Protein AF-A0A543JRE0-F1 (afdb_monomer_lite)

Structure (mmCIF, N/CA/C/O backbone):
data_AF-A0A543JRE0-F1
#
_entry.id   AF-A0A543JRE0-F1
#
loop_
_atom_site.group_PDB
_atom_site.id
_atom_site.type_symbol
_atom_site.label_atom_id
_atom_site.label_alt_id
_atom_site.label_comp_id
_atom_site.label_asym_id
_atom_site.label_entity_id
_atom_site.label_seq_id
_atom_site.pdbx_PDB_ins_code
_atom_site.Cartn_x
_atom_site.Cartn_y
_atom_site.Cartn_z
_atom_site.occupancy
_atom_site.B_iso_or_equiv
_atom_site.auth_seq_id
_atom_site.auth_comp_id
_atom_site.auth_asym_id
_atom_site.auth_atom_id
_atom_site.pdbx_PDB_model_num
ATOM 1 N N . MET A 1 1 ? 20.215 -13.858 -23.697 1.00 45.88 1 MET A N 1
ATOM 2 C CA . MET A 1 1 ? 20.045 -12.460 -24.159 1.00 45.88 1 MET A CA 1
ATOM 3 C C . MET A 1 1 ? 21.420 -11.798 -24.210 1.00 45.88 1 MET A C 1
ATOM 5 O O . MET A 1 1 ? 22.081 -11.770 -23.180 1.00 45.88 1 MET A O 1
ATOM 9 N N . SER A 1 2 ? 21.909 -11.353 -25.375 1.00 46.50 2 SER A N 1
ATOM 10 C CA . SER A 1 2 ? 23.221 -10.680 -25.468 1.00 46.50 2 SER A CA 1
ATOM 11 C C . SER A 1 2 ? 23.065 -9.167 -25.279 1.00 46.50 2 SER A C 1
ATOM 13 O O . SER A 1 2 ? 22.032 -8.603 -25.641 1.00 46.50 2 SER A O 1
ATOM 15 N N . LYS A 1 3 ? 24.097 -8.489 -24.754 1.00 47.75 3 LYS A N 1
ATOM 16 C CA . LYS A 1 3 ? 24.117 -7.018 -24.608 1.00 47.75 3 LYS A CA 1
ATOM 17 C C . LYS A 1 3 ? 23.789 -6.283 -25.921 1.00 47.75 3 LYS A C 1
ATOM 19 O O . LYS A 1 3 ? 23.245 -5.188 -25.864 1.00 47.75 3 LYS A O 1
ATOM 24 N N . GLY A 1 4 ? 24.071 -6.885 -27.082 1.00 48.56 4 GLY A N 1
ATOM 25 C CA . GLY A 1 4 ? 23.808 -6.298 -28.401 1.00 48.56 4 GLY A CA 1
ATOM 26 C C . GLY A 1 4 ? 22.325 -6.209 -28.778 1.00 48.56 4 GLY A C 1
ATOM 27 O O . GLY A 1 4 ? 21.928 -5.235 -29.404 1.00 48.56 4 GLY A O 1
ATOM 28 N N . ALA A 1 5 ? 21.483 -7.154 -28.343 1.00 53.22 5 ALA A N 1
ATOM 29 C CA . ALA A 1 5 ? 20.041 -7.106 -28.623 1.00 53.22 5 ALA A CA 1
ATOM 30 C C . ALA A 1 5 ? 19.353 -5.936 -27.893 1.00 53.22 5 ALA A C 1
ATOM 32 O O . ALA A 1 5 ? 18.431 -5.317 -28.412 1.00 53.22 5 ALA A O 1
ATOM 33 N N . LEU A 1 6 ? 19.860 -5.579 -26.711 1.00 53.91 6 LEU A N 1
ATOM 34 C CA . LEU A 1 6 ? 19.334 -4.486 -25.893 1.00 53.91 6 LEU A CA 1
ATOM 35 C C . LEU A 1 6 ? 19.615 -3.103 -26.513 1.00 53.91 6 LEU A C 1
ATOM 37 O O . LEU A 1 6 ? 18.772 -2.217 -26.443 1.00 53.91 6 LEU A O 1
ATOM 41 N N . TYR A 1 7 ? 20.769 -2.933 -27.169 1.00 49.66 7 TYR A N 1
ATOM 42 C CA . TYR A 1 7 ? 21.135 -1.686 -27.856 1.00 49.66 7 TYR A CA 1
ATOM 43 C C . TYR A 1 7 ? 20.378 -1.465 -29.175 1.00 49.66 7 TYR A C 1
ATOM 45 O O . TYR A 1 7 ? 20.247 -0.325 -29.606 1.00 49.66 7 TYR A O 1
ATOM 53 N N . PHE A 1 8 ? 19.858 -2.526 -29.802 1.00 55.16 8 PHE A N 1
ATOM 54 C CA . PHE A 1 8 ? 19.098 -2.417 -31.054 1.00 55.16 8 PHE A CA 1
ATOM 55 C C . PHE A 1 8 ? 17.615 -2.081 -30.847 1.00 55.16 8 PHE A C 1
ATOM 57 O O . PHE A 1 8 ? 17.030 -1.411 -31.693 1.00 55.16 8 PHE A O 1
ATOM 64 N N . HIS A 1 9 ? 17.005 -2.501 -29.734 1.00 58.09 9 HIS A N 1
ATOM 65 C CA . HIS A 1 9 ? 15.594 -2.197 -29.452 1.00 58.09 9 HIS A CA 1
ATOM 66 C C . HIS A 1 9 ? 15.368 -0.812 -28.826 1.00 58.09 9 HIS A C 1
ATOM 68 O O . HIS A 1 9 ? 14.259 -0.290 -28.906 1.00 58.09 9 HIS A O 1
ATOM 74 N N . PHE A 1 10 ? 16.403 -0.192 -28.245 1.00 55.81 10 PHE A N 1
ATOM 75 C CA . PHE A 1 10 ? 16.301 1.109 -27.577 1.00 55.81 10 PHE A CA 1
ATOM 76 C C . PHE A 1 10 ? 17.387 2.073 -28.087 1.00 55.81 10 PHE A C 1
ATOM 78 O O . PHE A 1 10 ? 18.474 2.123 -27.511 1.00 55.81 10 PHE A O 1
ATOM 85 N N . PRO A 1 11 ? 17.112 2.879 -29.128 1.00 52.91 11 PRO A N 1
ATOM 86 C CA . PRO A 1 11 ? 18.075 3.838 -29.686 1.00 52.91 11 PRO A CA 1
ATOM 87 C C . PRO A 1 11 ? 18.535 4.922 -28.686 1.00 52.91 11 PRO A C 1
ATOM 89 O O . PRO A 1 11 ? 19.642 5.437 -28.800 1.00 52.91 11 PRO A O 1
ATOM 92 N N . GLU A 1 12 ? 17.726 5.217 -27.657 1.00 58.47 12 GLU A N 1
ATOM 93 C CA . GLU A 1 12 ? 18.052 6.095 -26.509 1.00 58.47 12 GLU A CA 1
ATOM 94 C C . GLU A 1 12 ? 18.486 5.301 -25.240 1.00 58.47 12 GLU A C 1
ATOM 96 O O . GLU A 1 12 ? 18.665 5.844 -24.142 1.00 58.47 12 GLU A O 1
ATOM 101 N N . GLY A 1 13 ? 18.694 3.988 -25.398 1.00 63.59 13 GLY A N 1
ATOM 102 C CA . GLY A 1 13 ? 19.500 3.079 -24.576 1.00 63.59 13 GLY A CA 1
ATOM 103 C C . GLY A 1 13 ? 18.964 2.696 -23.197 1.00 63.59 13 GLY A C 1
ATOM 104 O O . GLY A 1 13 ? 18.689 1.531 -22.932 1.00 63.59 13 GLY A O 1
ATOM 105 N N . LYS A 1 14 ? 18.892 3.655 -22.271 1.00 69.94 14 LYS A N 1
ATOM 106 C CA . LYS A 1 14 ? 18.650 3.383 -20.837 1.00 69.94 14 LYS A CA 1
ATOM 107 C C . LYS A 1 14 ? 17.439 4.106 -20.276 1.00 69.94 14 LYS A C 1
ATOM 109 O O . LYS A 1 14 ? 16.789 3.583 -19.378 1.00 69.94 14 LYS A O 1
ATOM 114 N N . ARG A 1 15 ? 17.148 5.302 -20.788 1.00 76.12 15 ARG A N 1
ATOM 115 C CA . ARG A 1 15 ? 16.017 6.107 -20.321 1.00 76.12 15 ARG A CA 1
ATOM 116 C C . ARG A 1 15 ? 14.701 5.506 -20.806 1.00 76.12 15 ARG A C 1
ATOM 118 O O . ARG A 1 15 ? 13.873 5.172 -19.981 1.00 76.12 15 ARG A O 1
ATOM 125 N N . THR A 1 16 ? 14.604 5.196 -22.098 1.00 80.19 16 THR A N 1
ATOM 126 C CA . THR A 1 16 ? 13.435 4.527 -22.693 1.00 80.19 16 THR A CA 1
ATOM 127 C C . THR A 1 16 ? 13.124 3.180 -22.046 1.00 80.19 16 THR A C 1
ATOM 129 O O . THR A 1 16 ? 11.962 2.855 -21.834 1.00 80.19 16 THR A O 1
ATOM 132 N N . LEU A 1 17 ? 14.153 2.397 -21.706 1.00 81.69 17 LEU A N 1
ATOM 133 C CA . LEU A 1 17 ? 13.958 1.131 -21.002 1.00 81.69 17 LEU A CA 1
ATOM 134 C C . LEU A 1 17 ? 13.445 1.355 -19.573 1.00 81.69 17 LEU A C 1
ATOM 136 O O . LEU A 1 17 ? 12.539 0.650 -19.147 1.00 81.69 17 LEU A O 1
ATOM 140 N N . ALA A 1 18 ? 14.001 2.327 -18.843 1.00 82.44 18 ALA A N 1
ATOM 141 C CA . ALA A 1 18 ? 13.521 2.671 -17.506 1.00 82.44 18 ALA A CA 1
ATOM 142 C C . ALA A 1 18 ? 12.062 3.151 -17.542 1.00 82.44 18 ALA A C 1
ATOM 144 O O . ALA A 1 18 ? 11.252 2.644 -16.775 1.00 82.44 18 ALA A O 1
ATOM 145 N N . ASP A 1 19 ? 11.718 4.030 -18.485 1.00 85.81 19 ASP A N 1
ATOM 146 C CA . ASP A 1 19 ? 10.358 4.547 -18.661 1.00 85.81 19 ASP A CA 1
ATOM 147 C C . ASP A 1 19 ? 9.369 3.404 -18.979 1.00 85.81 19 ASP A C 1
ATOM 149 O O . ASP A 1 19 ? 8.272 3.345 -18.425 1.00 85.81 19 ASP A O 1
ATOM 153 N N . ALA A 1 20 ? 9.769 2.446 -19.828 1.00 88.19 20 ALA A N 1
ATOM 154 C CA . ALA A 1 20 ? 8.958 1.269 -20.148 1.00 88.19 20 ALA A CA 1
ATOM 155 C C . ALA A 1 20 ? 8.766 0.335 -18.938 1.00 88.19 20 ALA A C 1
ATOM 157 O O . ALA A 1 20 ? 7.663 -0.164 -18.715 1.00 88.19 20 ALA A O 1
ATOM 158 N N . VAL A 1 21 ? 9.818 0.121 -18.138 1.00 89.62 21 VAL A N 1
ATOM 159 C CA . VAL A 1 21 ? 9.748 -0.659 -16.890 1.00 89.62 21 VAL A CA 1
ATOM 160 C C . VAL A 1 21 ? 8.824 0.021 -15.880 1.00 89.62 21 VAL A C 1
ATOM 162 O O . VAL A 1 21 ? 7.986 -0.651 -15.286 1.00 89.62 21 VAL A O 1
ATOM 165 N N . GLU A 1 22 ? 8.932 1.339 -15.700 1.00 89.88 22 GLU A N 1
ATOM 166 C CA . GLU A 1 22 ? 8.061 2.093 -14.793 1.00 89.88 22 GLU A CA 1
ATOM 167 C C . GLU A 1 22 ? 6.595 2.054 -15.238 1.00 89.88 22 GLU A C 1
ATOM 169 O O . GLU A 1 22 ? 5.716 1.875 -14.395 1.00 89.88 22 GLU A O 1
ATOM 174 N N . ALA A 1 23 ? 6.325 2.165 -16.542 1.00 90.56 23 ALA A N 1
ATOM 175 C CA . ALA A 1 23 ? 4.973 2.088 -17.087 1.00 90.56 23 ALA A CA 1
ATOM 176 C C . ALA A 1 23 ? 4.339 0.702 -16.889 1.00 90.56 23 ALA A C 1
ATOM 178 O O . ALA A 1 23 ? 3.195 0.615 -16.442 1.00 90.56 23 ALA A O 1
ATOM 179 N N . LEU A 1 24 ? 5.081 -0.374 -17.173 1.00 92.25 24 LEU A N 1
ATOM 180 C CA . LEU A 1 24 ? 4.592 -1.740 -16.980 1.00 92.25 24 LEU A CA 1
ATOM 181 C C . LEU A 1 24 ? 4.398 -2.053 -15.488 1.00 92.25 24 LEU A C 1
ATOM 183 O O . LEU A 1 24 ? 3.346 -2.546 -15.096 1.00 92.25 24 LEU A O 1
ATOM 187 N N . ALA A 1 25 ? 5.353 -1.674 -14.634 1.00 92.12 25 ALA A N 1
ATOM 188 C CA . ALA A 1 25 ? 5.217 -1.833 -13.187 1.00 92.12 25 ALA A CA 1
ATOM 189 C C . ALA A 1 25 ? 4.019 -1.053 -12.625 1.00 92.12 25 ALA A C 1
ATOM 191 O O . ALA A 1 25 ? 3.319 -1.542 -11.740 1.00 92.12 25 ALA A O 1
ATOM 192 N N . LEU A 1 26 ? 3.769 0.160 -13.126 1.00 93.62 26 LEU A N 1
ATOM 193 C CA . LEU A 1 26 ? 2.603 0.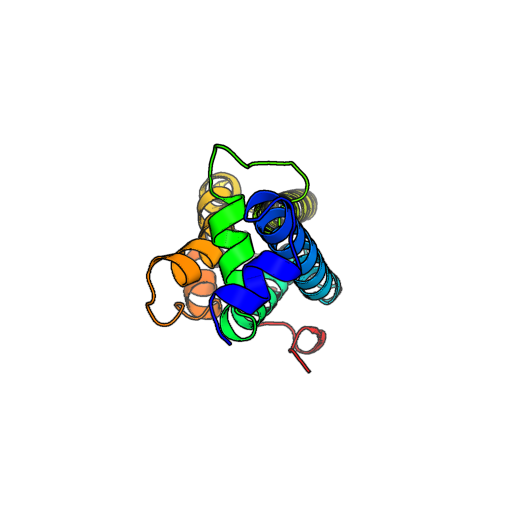949 -12.741 1.00 93.62 26 LEU A CA 1
ATOM 194 C C . LEU A 1 26 ? 1.297 0.237 -13.103 1.00 93.62 26 LEU A C 1
ATOM 196 O O . LEU A 1 26 ? 0.369 0.250 -12.292 1.00 93.62 26 LEU A O 1
ATOM 200 N N . ASP A 1 27 ? 1.199 -0.333 -14.305 1.00 94.19 27 ASP A N 1
ATOM 201 C CA . ASP A 1 27 ? -0.017 -1.022 -14.735 1.00 94.19 27 ASP A CA 1
ATOM 202 C C . ASP A 1 27 ? -0.274 -2.284 -13.910 1.00 94.19 27 ASP A C 1
ATOM 204 O O . ASP A 1 27 ? -1.386 -2.456 -13.408 1.00 94.19 27 ASP A O 1
ATOM 208 N N . GLU A 1 28 ? 0.765 -3.079 -13.647 1.00 92.56 28 GLU A N 1
ATOM 209 C CA . GLU A 1 28 ? 0.680 -4.260 -12.781 1.00 92.56 28 GLU A CA 1
ATOM 210 C C . GLU A 1 28 ? 0.224 -3.900 -11.363 1.00 92.56 28 GLU A C 1
ATOM 212 O O . GLU A 1 28 ? -0.724 -4.486 -10.834 1.00 92.56 28 GLU A O 1
ATOM 217 N N . VAL A 1 29 ? 0.825 -2.869 -10.756 1.00 92.44 29 VAL A N 1
ATOM 218 C CA . VAL A 1 29 ? 0.423 -2.394 -9.423 1.00 92.44 29 VAL A CA 1
ATOM 219 C C . VAL A 1 29 ? -1.017 -1.903 -9.430 1.00 92.44 29 VAL A C 1
ATOM 221 O O . VAL A 1 29 ? -1.798 -2.269 -8.556 1.00 92.44 29 VAL A O 1
ATOM 224 N N . ARG A 1 30 ? -1.418 -1.102 -10.419 1.00 93.56 30 ARG A N 1
ATOM 225 C CA . ARG A 1 30 ? -2.812 -0.654 -10.524 1.00 93.56 30 ARG A CA 1
ATOM 226 C C . ARG A 1 30 ? -3.763 -1.827 -10.739 1.00 93.56 30 ARG A C 1
ATOM 228 O O . ARG A 1 30 ? -4.860 -1.811 -10.192 1.00 93.56 30 ARG A O 1
ATOM 235 N N . GLY A 1 31 ? -3.363 -2.831 -11.513 1.00 92.56 31 GLY A N 1
ATOM 236 C CA . GLY A 1 31 ? -4.103 -4.071 -11.713 1.00 92.56 31 GLY A CA 1
ATOM 237 C C . GLY A 1 31 ? -4.319 -4.814 -10.401 1.00 92.56 31 GLY A C 1
ATOM 238 O O . GLY A 1 31 ? -5.460 -5.129 -10.070 1.00 92.56 31 GLY A O 1
ATOM 239 N N . ALA A 1 32 ? -3.253 -5.018 -9.629 1.00 90.62 32 ALA A N 1
ATOM 240 C CA . ALA A 1 32 ? -3.303 -5.645 -8.314 1.00 90.62 32 ALA A CA 1
ATOM 241 C C . ALA A 1 32 ? -4.209 -4.876 -7.341 1.00 90.62 32 ALA A C 1
ATOM 243 O O . ALA A 1 32 ? -5.099 -5.463 -6.731 1.00 90.62 32 ALA A O 1
ATOM 244 N N . LEU A 1 33 ? -4.053 -3.552 -7.259 1.00 91.62 33 LEU A N 1
ATOM 245 C CA . LEU A 1 33 ? -4.839 -2.708 -6.356 1.00 91.62 33 LEU A CA 1
ATOM 246 C C . LEU A 1 33 ? -6.316 -2.599 -6.763 1.00 91.62 33 LEU A C 1
ATOM 248 O O . LEU A 1 33 ? -7.177 -2.482 -5.902 1.00 91.62 33 LEU A O 1
ATOM 252 N N . ARG A 1 34 ? -6.650 -2.674 -8.058 1.00 89.56 34 ARG A N 1
ATOM 253 C CA . ARG A 1 34 ? -8.055 -2.704 -8.514 1.00 89.56 34 ARG A CA 1
ATOM 254 C C . ARG A 1 34 ? -8.785 -3.987 -8.119 1.00 89.56 34 ARG A C 1
ATOM 256 O O . ARG A 1 34 ? -10.008 -3.966 -8.040 1.00 89.56 34 ARG A O 1
ATOM 263 N N . ARG A 1 35 ? -8.059 -5.089 -7.908 1.00 85.75 35 ARG A N 1
ATOM 264 C CA . ARG A 1 35 ? -8.634 -6.385 -7.515 1.00 85.75 35 ARG A CA 1
ATOM 265 C C . ARG A 1 35 ? -8.918 -6.492 -6.015 1.00 85.75 35 ARG A C 1
ATOM 267 O O . ARG A 1 35 ? -9.517 -7.474 -5.597 1.00 85.75 35 ARG A O 1
ATOM 274 N N . THR A 1 36 ? -8.520 -5.511 -5.202 1.00 86.00 36 THR A N 1
ATOM 275 C CA . THR A 1 36 ? -8.848 -5.520 -3.769 1.00 86.00 36 THR A CA 1
ATOM 276 C C . THR A 1 36 ? -10.361 -5.403 -3.583 1.00 86.00 36 THR A C 1
ATOM 278 O O . THR A 1 36 ? -10.983 -4.546 -4.214 1.00 86.00 36 THR A O 1
ATOM 281 N N . GLY A 1 37 ? -10.944 -6.256 -2.736 1.00 72.50 37 GLY A N 1
ATOM 282 C CA . GLY A 1 37 ? -12.396 -6.388 -2.583 1.00 72.50 37 GLY A CA 1
ATOM 283 C C . GLY A 1 37 ? -13.105 -5.145 -2.025 1.00 72.50 37 GLY A C 1
ATOM 284 O O . GLY A 1 37 ? -12.491 -4.154 -1.638 1.00 72.50 37 GLY A O 1
ATOM 285 N N . ALA A 1 38 ? -14.437 -5.201 -1.934 1.00 71.31 38 ALA A N 1
ATOM 286 C CA . ALA A 1 38 ? -15.285 -4.094 -1.469 1.00 71.31 38 ALA A CA 1
ATOM 287 C C . ALA A 1 38 ? -15.425 -3.997 0.070 1.00 71.31 38 ALA A C 1
ATOM 289 O O . ALA A 1 38 ? -16.403 -3.444 0.570 1.00 71.31 38 ALA A O 1
ATOM 290 N N . GLY A 1 39 ? -14.463 -4.539 0.825 1.00 79.81 39 GLY A N 1
ATOM 291 C CA . GLY A 1 39 ? -14.471 -4.530 2.291 1.00 79.81 39 GLY A CA 1
ATOM 292 C C . GLY A 1 39 ? -14.280 -3.138 2.912 1.00 79.81 39 GLY A C 1
ATOM 293 O O . GLY A 1 39 ? -14.227 -2.118 2.213 1.00 79.81 39 GLY A O 1
ATOM 294 N N . SER A 1 40 ? -14.137 -3.108 4.244 1.00 90.19 40 SER A N 1
ATOM 295 C CA . SER A 1 40 ? -13.786 -1.887 4.988 1.00 90.19 40 SER A CA 1
ATOM 296 C C . SER A 1 40 ? -12.505 -1.260 4.439 1.00 90.19 40 SER A C 1
ATOM 298 O O . SER A 1 40 ? -11.657 -1.952 3.864 1.00 90.19 40 SER A O 1
ATOM 300 N N . ALA A 1 41 ? -12.325 0.049 4.620 1.00 92.88 41 ALA A N 1
ATOM 301 C CA . ALA A 1 41 ? -11.144 0.727 4.096 1.00 92.88 41 ALA A CA 1
ATOM 302 C C . ALA A 1 41 ? -9.823 0.117 4.605 1.00 92.88 41 ALA A C 1
ATOM 304 O O . ALA A 1 41 ? -8.855 0.021 3.848 1.00 92.88 41 ALA A O 1
ATOM 305 N N . VAL A 1 42 ? -9.802 -0.365 5.852 1.00 93.44 42 VAL A N 1
ATOM 306 C CA . VAL A 1 42 ? -8.646 -1.064 6.434 1.00 93.44 42 VAL A CA 1
ATOM 307 C C . VAL A 1 42 ? -8.446 -2.442 5.797 1.00 93.44 42 VAL A C 1
ATOM 309 O O . VAL A 1 42 ? -7.314 -2.794 5.475 1.00 93.44 42 VAL A O 1
ATOM 312 N N . GLN A 1 43 ? -9.517 -3.203 5.548 1.00 93.62 43 GLN A N 1
ATOM 313 C CA . GLN A 1 43 ? -9.398 -4.502 4.880 1.00 93.62 43 GLN A CA 1
ATOM 314 C C . GLN A 1 43 ? -8.906 -4.350 3.434 1.00 93.62 43 GLN A C 1
ATOM 316 O O . GLN A 1 43 ? -8.037 -5.101 3.008 1.00 93.62 43 GLN A O 1
ATOM 321 N N . ARG A 1 44 ? -9.350 -3.315 2.705 1.00 93.50 44 ARG A N 1
ATOM 322 C CA . ARG A 1 44 ? -8.803 -2.996 1.372 1.00 93.50 44 ARG A CA 1
ATOM 323 C C . ARG A 1 44 ? -7.306 -2.711 1.411 1.00 93.50 44 ARG A C 1
ATOM 325 O O . ARG A 1 44 ? -6.576 -3.127 0.515 1.00 93.50 44 ARG A O 1
ATOM 332 N N . LEU A 1 45 ? -6.837 -2.015 2.446 1.00 93.88 45 LEU A N 1
ATOM 333 C CA . LEU A 1 45 ? -5.416 -1.727 2.631 1.00 93.88 45 LEU A CA 1
ATOM 334 C C . LEU A 1 45 ? -4.592 -3.002 2.879 1.00 93.88 45 LEU A C 1
ATOM 336 O O . LEU A 1 45 ? -3.487 -3.143 2.346 1.00 93.88 45 LEU A O 1
ATOM 340 N N . ILE A 1 46 ? -5.146 -3.943 3.646 1.00 93.25 46 ILE A N 1
ATOM 341 C CA . ILE A 1 46 ? -4.559 -5.267 3.879 1.00 93.25 46 ILE A CA 1
ATOM 342 C C . ILE A 1 46 ? -4.520 -6.066 2.581 1.00 93.25 46 ILE A C 1
ATOM 344 O O . ILE A 1 46 ? -3.450 -6.513 2.174 1.00 93.25 46 ILE A O 1
ATOM 348 N N . ASP A 1 47 ? -5.651 -6.181 1.891 1.00 92.88 47 ASP A N 1
ATOM 349 C CA . ASP A 1 47 ? -5.770 -6.908 0.628 1.00 92.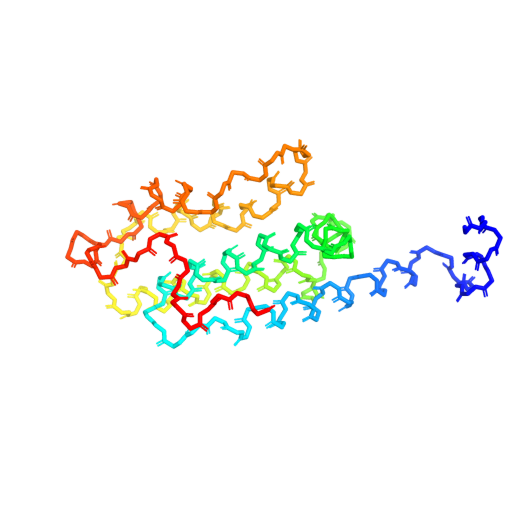88 47 ASP A CA 1
ATOM 350 C C . ASP A 1 47 ? -4.787 -6.357 -0.418 1.00 92.88 47 ASP A C 1
ATOM 352 O O . ASP A 1 47 ? -4.065 -7.116 -1.064 1.00 92.88 47 ASP A O 1
ATOM 356 N N . GLY A 1 48 ? -4.675 -5.028 -0.523 1.00 92.88 48 GLY A N 1
ATOM 357 C CA . GLY A 1 48 ? -3.731 -4.370 -1.427 1.00 92.88 48 GLY A CA 1
ATOM 358 C C . GLY A 1 48 ? -2.271 -4.642 -1.074 1.00 92.88 48 GLY A C 1
ATOM 359 O O . GLY A 1 48 ? -1.446 -4.816 -1.966 1.00 92.88 48 GLY A O 1
ATOM 360 N N . SER A 1 49 ? -1.955 -4.748 0.217 1.00 91.31 49 SER A N 1
ATOM 361 C CA . SER A 1 49 ? -0.613 -5.109 0.685 1.00 91.31 49 SER A CA 1
ATOM 362 C C . SER A 1 49 ? -0.216 -6.527 0.278 1.00 91.31 49 SER A C 1
ATOM 364 O O . SER A 1 49 ? 0.910 -6.749 -0.163 1.00 91.31 49 SER A O 1
ATOM 366 N N . HIS A 1 50 ? -1.140 -7.482 0.418 1.00 90.62 50 HIS A N 1
ATOM 367 C CA . HIS A 1 50 ? -0.934 -8.875 0.012 1.00 90.62 50 HIS A CA 1
ATOM 368 C C . HIS A 1 50 ? -0.815 -9.002 -1.506 1.00 90.62 50 HIS A C 1
ATOM 370 O O . HIS A 1 50 ? 0.127 -9.622 -1.996 1.00 90.62 50 HIS A O 1
ATOM 376 N N . ALA A 1 51 ? -1.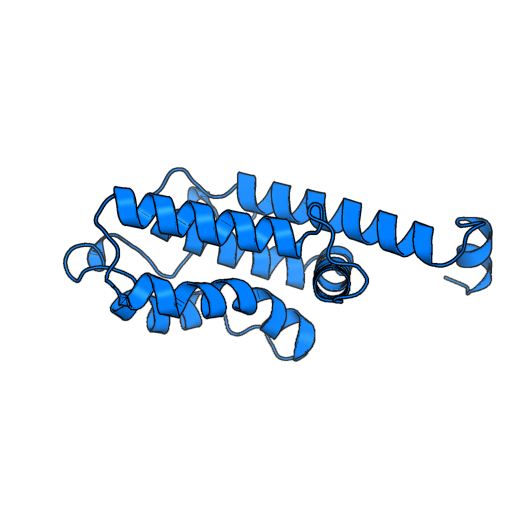704 -8.346 -2.256 1.00 90.50 51 ALA A N 1
ATOM 377 C CA . ALA A 1 51 ? -1.649 -8.326 -3.716 1.00 90.50 51 ALA A CA 1
ATOM 378 C C . ALA A 1 51 ? -0.330 -7.727 -4.232 1.00 90.50 51 ALA A C 1
ATOM 380 O O . ALA A 1 51 ? 0.242 -8.209 -5.209 1.00 90.50 51 ALA A O 1
ATOM 381 N N . LEU A 1 52 ? 0.181 -6.698 -3.553 1.00 89.31 52 LEU A N 1
ATOM 382 C CA . LEU A 1 52 ? 1.442 -6.068 -3.912 1.00 89.31 52 LEU A CA 1
ATOM 383 C C . LEU A 1 52 ? 2.659 -6.933 -3.569 1.00 89.31 52 LEU A C 1
ATOM 385 O O . LEU A 1 52 ? 3.592 -6.995 -4.367 1.00 89.31 52 LEU A O 1
ATOM 389 N N . ALA A 1 53 ? 2.647 -7.617 -2.423 1.00 86.56 53 ALA A N 1
ATOM 390 C CA . ALA A 1 53 ? 3.690 -8.578 -2.071 1.00 86.56 53 ALA A CA 1
ATOM 391 C C . ALA A 1 53 ? 3.778 -9.702 -3.117 1.00 86.56 53 ALA A C 1
ATOM 393 O O . ALA A 1 53 ? 4.860 -9.963 -3.638 1.00 86.56 53 ALA A O 1
ATOM 394 N N . ALA A 1 54 ? 2.633 -10.266 -3.518 1.00 86.50 54 ALA A N 1
ATOM 395 C CA . ALA A 1 54 ? 2.568 -11.273 -4.576 1.00 86.50 54 ALA A CA 1
ATOM 396 C C . ALA A 1 54 ? 3.093 -10.742 -5.924 1.00 86.50 54 ALA A C 1
ATOM 398 O O . ALA A 1 54 ? 3.869 -11.420 -6.594 1.00 86.50 54 ALA A O 1
ATOM 399 N N . ALA A 1 55 ? 2.734 -9.511 -6.307 1.00 87.00 55 ALA A N 1
ATOM 400 C CA . ALA A 1 55 ? 3.224 -8.894 -7.543 1.00 87.00 55 ALA A CA 1
ATOM 401 C C . ALA A 1 55 ? 4.747 -8.661 -7.524 1.00 87.00 55 ALA A C 1
ATOM 403 O O . ALA A 1 55 ? 5.424 -8.881 -8.525 1.00 87.00 55 ALA A O 1
ATOM 404 N N . VAL A 1 56 ? 5.309 -8.243 -6.386 1.00 85.00 56 VAL A N 1
ATOM 405 C CA . VAL A 1 56 ? 6.761 -8.058 -6.215 1.00 85.00 56 VAL A CA 1
ATOM 406 C C . VAL A 1 56 ? 7.518 -9.389 -6.280 1.00 85.00 56 VAL A C 1
ATOM 408 O O . VAL A 1 56 ? 8.632 -9.442 -6.815 1.00 85.00 56 VAL A O 1
ATOM 411 N N . GLU A 1 57 ? 6.945 -10.455 -5.724 1.00 83.25 57 GLU A N 1
ATOM 412 C CA . GLU A 1 57 ? 7.526 -11.799 -5.756 1.00 83.25 57 GLU A CA 1
ATOM 413 C C . GLU A 1 57 ? 7.461 -12.428 -7.151 1.00 83.25 57 GLU A C 1
ATOM 415 O O . GLU A 1 57 ? 8.462 -12.986 -7.600 1.00 83.25 57 GLU A O 1
ATOM 420 N N . GLY A 1 58 ? 6.328 -12.295 -7.846 1.00 82.44 58 GLY A N 1
ATOM 421 C CA . GLY A 1 58 ? 6.097 -12.907 -9.155 1.00 82.44 58 GLY A CA 1
ATOM 422 C C . GLY A 1 58 ? 6.764 -12.184 -10.326 1.00 82.44 58 GLY A C 1
ATOM 423 O O . GLY A 1 58 ? 7.219 -12.839 -11.260 1.00 82.44 58 GLY A O 1
ATOM 424 N N . GLU A 1 59 ? 6.877 -10.851 -10.277 1.00 83.38 59 GLU A N 1
ATOM 425 C CA . GLU A 1 59 ? 7.258 -10.049 -11.444 1.00 83.38 59 GLU A CA 1
ATOM 426 C C . GLU A 1 59 ? 8.508 -9.192 -11.206 1.00 83.38 59 GLU A C 1
ATOM 428 O O . GLU A 1 59 ? 8.509 -8.185 -10.487 1.00 83.38 59 GLU A O 1
ATOM 433 N N . VAL A 1 60 ? 9.599 -9.529 -11.906 1.00 85.19 60 VAL A N 1
ATOM 434 C CA . VAL A 1 60 ? 10.865 -8.771 -11.851 1.00 85.19 60 VAL A CA 1
ATOM 435 C C . VAL A 1 60 ? 10.684 -7.304 -12.258 1.00 85.19 60 VAL A C 1
ATOM 437 O O . VAL A 1 60 ? 11.372 -6.422 -11.739 1.00 85.19 60 VAL A O 1
ATOM 440 N N . VAL A 1 61 ? 9.735 -7.027 -13.157 1.00 88.88 61 VAL A N 1
ATOM 441 C CA . VAL A 1 61 ? 9.416 -5.669 -13.608 1.00 88.88 61 VAL A CA 1
ATOM 442 C C . VAL A 1 61 ? 8.812 -4.841 -12.479 1.00 88.88 61 VAL A C 1
ATOM 444 O O . VAL A 1 61 ? 9.208 -3.690 -12.306 1.00 88.88 61 VAL A O 1
ATOM 447 N N . VAL A 1 62 ? 7.923 -5.419 -11.665 1.00 87.44 62 VAL A N 1
ATOM 448 C CA . VAL A 1 62 ? 7.322 -4.729 -10.513 1.00 87.44 62 VAL A CA 1
ATOM 449 C C . VAL A 1 62 ? 8.410 -4.369 -9.505 1.00 87.44 62 VAL A C 1
ATOM 451 O O . VAL A 1 62 ? 8.509 -3.215 -9.087 1.00 87.44 62 VAL A O 1
ATOM 454 N N . ARG A 1 63 ? 9.303 -5.314 -9.192 1.00 87.62 63 ARG A N 1
ATOM 455 C CA . ARG A 1 63 ? 10.459 -5.075 -8.314 1.00 87.62 63 ARG A CA 1
ATOM 456 C C . ARG A 1 63 ? 11.341 -3.936 -8.827 1.00 87.62 63 ARG A C 1
ATOM 458 O O . ARG A 1 63 ? 11.636 -3.001 -8.083 1.00 87.62 63 ARG A O 1
ATOM 465 N N . ALA A 1 64 ? 11.722 -3.983 -10.103 1.00 87.12 64 ALA A N 1
ATOM 466 C CA . ALA A 1 64 ? 12.525 -2.938 -10.731 1.00 87.12 64 ALA A CA 1
ATOM 467 C C . ALA A 1 64 ? 11.809 -1.576 -10.718 1.00 87.12 64 ALA A C 1
ATOM 469 O O . ALA A 1 64 ? 12.429 -0.565 -10.395 1.00 87.12 64 ALA A O 1
ATOM 470 N N . GLY A 1 65 ? 10.502 -1.548 -10.986 1.00 87.88 65 GLY A N 1
ATOM 471 C CA . GLY A 1 65 ? 9.684 -0.337 -10.940 1.00 87.88 65 GLY A CA 1
ATOM 472 C C . GLY A 1 65 ? 9.597 0.295 -9.548 1.00 87.88 65 GLY A C 1
ATOM 473 O O . GLY A 1 65 ? 9.633 1.520 -9.437 1.00 87.88 65 GLY A O 1
ATOM 474 N N . PHE A 1 66 ? 9.552 -0.500 -8.472 1.00 85.44 66 PHE A N 1
ATOM 475 C CA . PHE A 1 66 ? 9.619 0.022 -7.099 1.00 85.44 66 PHE A CA 1
ATOM 476 C C . PHE A 1 66 ? 10.979 0.638 -6.768 1.00 85.44 66 PHE A C 1
ATOM 478 O O . PHE A 1 66 ? 11.027 1.717 -6.173 1.00 85.44 66 PHE A O 1
ATOM 485 N N . VAL A 1 67 ? 12.078 -0.011 -7.175 1.00 84.50 67 VAL A N 1
ATOM 486 C CA . VAL A 1 67 ? 13.437 0.529 -6.993 1.00 84.50 67 VAL A CA 1
ATOM 487 C C . VAL A 1 67 ? 13.598 1.847 -7.754 1.00 84.50 67 VAL A C 1
ATOM 489 O O . VAL A 1 67 ? 14.057 2.833 -7.176 1.00 84.50 67 VAL A O 1
ATOM 492 N N . LEU A 1 68 ? 13.175 1.888 -9.023 1.00 83.19 68 LEU A N 1
ATOM 493 C CA . LEU A 1 68 ? 13.246 3.084 -9.868 1.00 83.19 68 LEU A CA 1
ATOM 494 C C . LEU A 1 68 ? 12.372 4.222 -9.325 1.00 83.19 68 LEU A C 1
ATOM 496 O O . LEU A 1 68 ? 12.861 5.337 -9.164 1.00 83.19 68 LEU A O 1
ATOM 500 N N . GLY A 1 69 ? 11.129 3.933 -8.933 1.00 81.00 69 GLY A N 1
ATOM 501 C CA . GLY A 1 69 ? 10.203 4.936 -8.398 1.00 81.00 69 GLY A CA 1
ATOM 502 C C . GLY A 1 69 ? 10.621 5.522 -7.042 1.00 81.00 69 GLY A C 1
ATOM 503 O O . GLY A 1 69 ? 10.145 6.590 -6.646 1.00 81.00 69 GLY A O 1
ATOM 504 N N . CYS A 1 70 ? 11.527 4.853 -6.321 1.00 75.94 70 CYS A N 1
ATOM 505 C CA . CYS A 1 70 ? 12.097 5.355 -5.073 1.00 75.94 70 CYS A CA 1
ATOM 506 C C . CYS A 1 70 ? 13.243 6.356 -5.289 1.00 75.94 70 CYS A C 1
ATOM 508 O O . CYS A 1 70 ? 13.467 7.206 -4.409 1.00 75.94 70 CYS A O 1
ATOM 510 N N . ASP A 1 71 ? 13.916 6.299 -6.446 1.00 75.50 71 ASP A N 1
ATOM 511 C CA . ASP A 1 71 ? 14.983 7.219 -6.840 1.00 75.50 71 ASP A CA 1
ATOM 512 C C . ASP A 1 71 ? 14.451 8.656 -6.883 1.00 75.50 71 ASP A C 1
ATOM 514 O O . ASP A 1 71 ? 13.561 9.009 -7.660 1.00 75.50 71 ASP A O 1
ATOM 518 N N . ARG A 1 72 ? 15.016 9.521 -6.032 1.00 64.56 72 ARG A N 1
ATOM 519 C CA . ARG A 1 72 ? 14.631 10.936 -5.943 1.00 64.56 72 ARG A CA 1
ATOM 520 C C . ARG A 1 72 ? 14.790 11.673 -7.274 1.00 64.56 72 ARG A C 1
ATOM 522 O O . ARG A 1 72 ? 14.047 12.623 -7.492 1.00 64.56 72 ARG A O 1
ATOM 529 N N . ALA A 1 73 ? 15.696 11.237 -8.150 1.00 63.56 73 ALA A N 1
ATOM 530 C CA . ALA A 1 73 ? 15.881 11.829 -9.472 1.00 63.56 73 ALA A CA 1
ATOM 531 C C . ALA A 1 73 ? 14.754 11.477 -10.464 1.00 63.56 73 ALA A C 1
ATOM 533 O O . ALA A 1 73 ? 14.620 12.149 -11.484 1.00 63.56 73 ALA A O 1
ATOM 534 N N . ARG A 1 74 ? 13.942 10.448 -10.173 1.00 62.12 74 ARG A N 1
ATOM 535 C CA . ARG A 1 74 ? 12.886 9.924 -11.059 1.00 62.12 74 ARG A CA 1
ATOM 536 C C . ARG A 1 74 ? 11.500 9.865 -10.422 1.00 62.12 74 ARG A C 1
ATOM 538 O O . ARG A 1 74 ? 10.589 9.304 -11.017 1.00 62.12 74 ARG A O 1
ATOM 545 N N . ARG A 1 75 ? 11.296 10.464 -9.241 1.00 62.75 75 ARG A N 1
ATOM 546 C CA . ARG A 1 75 ? 9.977 10.541 -8.582 1.00 62.75 75 ARG A CA 1
ATOM 547 C C . ARG A 1 75 ? 8.983 11.371 -9.401 1.00 62.75 75 ARG A C 1
ATOM 549 O O . ARG A 1 75 ? 8.712 12.527 -9.087 1.00 62.75 75 ARG A O 1
ATOM 556 N N . GLY A 1 76 ? 8.417 10.764 -10.435 1.00 66.19 76 GLY A N 1
ATOM 557 C CA . GLY A 1 76 ? 7.233 11.244 -11.123 1.00 66.19 76 GLY A CA 1
ATOM 558 C C . GLY A 1 76 ? 5.956 10.821 -10.384 1.00 66.19 76 GLY A C 1
ATOM 559 O O . GLY A 1 76 ? 5.961 9.835 -9.639 1.00 66.19 76 GLY A O 1
ATOM 560 N N . PRO A 1 77 ? 4.831 11.525 -10.596 1.00 65.62 77 PRO A N 1
ATOM 561 C CA . PRO A 1 77 ? 3.529 11.147 -10.037 1.00 65.62 77 PRO A CA 1
ATOM 562 C C . PRO A 1 77 ? 2.964 9.843 -10.634 1.00 65.62 77 PRO A C 1
ATOM 564 O O . PRO A 1 77 ? 1.990 9.308 -10.120 1.00 65.62 77 PRO A O 1
ATOM 567 N N . ALA A 1 78 ? 3.567 9.318 -11.703 1.00 81.06 78 ALA A N 1
ATOM 568 C CA . ALA A 1 78 ? 3.109 8.137 -12.431 1.00 81.06 78 ALA A CA 1
ATOM 569 C C . ALA A 1 78 ? 3.994 6.897 -12.191 1.00 81.06 78 ALA A C 1
ATOM 571 O O . ALA A 1 78 ? 4.210 6.116 -13.106 1.00 81.06 78 ALA A O 1
ATOM 572 N N . THR A 1 79 ? 4.538 6.713 -10.985 1.00 89.12 79 THR A N 1
ATOM 573 C CA . THR A 1 79 ? 5.344 5.523 -10.648 1.00 89.12 79 THR A CA 1
ATOM 574 C C . THR A 1 79 ? 4.533 4.497 -9.858 1.00 89.12 79 THR A C 1
ATOM 576 O O . THR A 1 79 ? 3.577 4.848 -9.163 1.00 89.12 79 THR A O 1
ATOM 579 N N . ALA A 1 80 ? 4.942 3.227 -9.914 1.00 89.94 80 ALA A N 1
ATOM 580 C CA . ALA A 1 80 ? 4.384 2.144 -9.097 1.00 89.94 80 ALA A CA 1
ATOM 581 C C . ALA A 1 80 ? 4.369 2.491 -7.593 1.00 89.94 80 ALA A C 1
ATOM 583 O O . ALA A 1 80 ? 3.355 2.324 -6.915 1.00 89.94 80 ALA A O 1
ATOM 584 N N . TYR A 1 81 ? 5.467 3.067 -7.090 1.00 88.88 81 TYR A N 1
ATOM 585 C CA . TYR A 1 81 ? 5.569 3.516 -5.701 1.00 88.88 81 TYR A CA 1
ATOM 586 C C . TYR A 1 81 ? 4.606 4.670 -5.379 1.00 88.88 81 TYR A C 1
ATOM 588 O O . TYR A 1 81 ? 3.978 4.669 -4.321 1.00 88.88 81 TYR A O 1
ATOM 596 N N . ALA A 1 82 ? 4.452 5.644 -6.285 1.00 89.69 82 ALA A N 1
ATOM 597 C CA . ALA A 1 82 ? 3.485 6.726 -6.103 1.00 89.69 82 ALA A CA 1
ATOM 598 C C . ALA A 1 82 ? 2.044 6.194 -6.070 1.00 89.69 82 ALA A C 1
ATOM 600 O O . ALA A 1 82 ? 1.288 6.582 -5.184 1.00 89.69 82 ALA A O 1
ATOM 601 N N . ALA A 1 83 ? 1.693 5.262 -6.962 1.00 92.62 83 ALA A N 1
ATOM 602 C CA . ALA A 1 83 ? 0.376 4.629 -6.979 1.00 92.62 83 ALA A CA 1
ATOM 603 C C . ALA A 1 83 ? 0.079 3.865 -5.679 1.00 92.62 83 ALA A C 1
ATOM 605 O O . ALA A 1 83 ? -1.014 3.999 -5.132 1.00 92.62 83 ALA A O 1
ATOM 606 N N . TRP A 1 84 ? 1.058 3.121 -5.152 1.00 93.50 84 TRP A N 1
ATOM 607 C CA . TRP A 1 84 ? 0.939 2.461 -3.851 1.00 93.50 84 TRP A CA 1
ATOM 608 C C . TRP A 1 84 ? 0.741 3.463 -2.711 1.00 93.50 84 TRP A C 1
ATOM 610 O O . TRP A 1 84 ? -0.224 3.358 -1.961 1.00 93.50 84 TRP A O 1
ATOM 620 N N . ARG A 1 85 ? 1.607 4.476 -2.603 1.00 92.38 85 ARG A N 1
ATOM 621 C CA . ARG A 1 85 ? 1.490 5.517 -1.571 1.00 92.38 85 ARG A CA 1
ATOM 622 C C . ARG A 1 85 ? 0.129 6.207 -1.622 1.00 92.38 85 ARG A C 1
ATOM 624 O O . ARG A 1 85 ? -0.484 6.449 -0.587 1.00 92.38 85 ARG A O 1
ATOM 631 N N . ASP A 1 86 ? -0.340 6.544 -2.817 1.00 93.44 86 ASP A N 1
ATOM 632 C CA . ASP A 1 86 ? -1.625 7.209 -2.973 1.00 93.44 86 ASP A CA 1
ATOM 633 C C . ASP A 1 86 ? -2.761 6.266 -2.556 1.00 93.44 86 ASP A C 1
ATOM 635 O O . ASP A 1 86 ? -3.650 6.695 -1.828 1.00 93.44 86 ASP A O 1
ATOM 639 N N . PHE A 1 87 ? -2.706 4.977 -2.900 1.00 94.62 87 PHE A N 1
ATOM 640 C CA . PHE A 1 87 ? -3.660 3.979 -2.408 1.00 94.62 87 PHE A CA 1
ATOM 641 C C . PHE A 1 87 ? -3.684 3.886 -0.873 1.00 94.62 87 PHE A C 1
ATOM 643 O O . PHE A 1 87 ? -4.765 3.945 -0.286 1.00 94.62 87 PHE A O 1
ATOM 650 N N . VAL A 1 88 ? -2.516 3.827 -0.219 1.00 94.75 88 VAL A N 1
ATOM 651 C CA . VAL A 1 88 ? -2.403 3.826 1.252 1.00 94.75 88 VAL A CA 1
ATOM 652 C C . VAL A 1 88 ? -3.091 5.052 1.846 1.00 94.75 88 VAL A C 1
ATOM 654 O O . VAL A 1 88 ? -3.930 4.921 2.735 1.00 94.75 88 VAL A O 1
ATOM 657 N N . ARG A 1 89 ? -2.791 6.245 1.321 1.00 94.56 89 ARG A N 1
ATOM 658 C CA . ARG A 1 89 ? -3.382 7.500 1.802 1.00 94.56 89 ARG A CA 1
ATOM 659 C C . ARG A 1 89 ? -4.900 7.515 1.656 1.00 94.56 89 ARG A C 1
ATOM 661 O O . ARG A 1 89 ? -5.589 7.812 2.626 1.00 94.56 89 ARG A O 1
ATOM 668 N N . HIS A 1 90 ? -5.424 7.141 0.488 1.00 94.50 90 HIS A N 1
ATOM 669 C CA . HIS A 1 90 ? -6.871 7.094 0.261 1.00 94.50 90 HIS A CA 1
ATOM 670 C C . HIS A 1 90 ? -7.563 6.074 1.176 1.00 94.50 90 HIS A C 1
ATOM 672 O O . HIS A 1 90 ? -8.640 6.358 1.697 1.00 94.50 90 HIS A O 1
ATOM 678 N N . ALA A 1 91 ? -6.954 4.907 1.406 1.00 94.25 91 ALA A N 1
ATOM 679 C CA . ALA A 1 91 ? -7.503 3.903 2.310 1.00 94.25 91 ALA A CA 1
ATOM 680 C C . ALA A 1 91 ? -7.508 4.386 3.770 1.00 94.25 91 ALA A C 1
ATOM 682 O O . ALA A 1 91 ? -8.512 4.235 4.462 1.00 94.25 91 ALA A O 1
ATOM 683 N N . LEU A 1 92 ? -6.432 5.026 4.235 1.00 94.38 92 LEU A N 1
ATOM 684 C CA . LEU A 1 92 ? -6.365 5.583 5.589 1.00 94.38 92 LEU A CA 1
ATOM 685 C C . LEU A 1 92 ? -7.333 6.755 5.789 1.00 94.38 92 LEU A C 1
ATOM 687 O O . LEU A 1 92 ? -7.974 6.845 6.836 1.00 94.38 92 LEU A O 1
ATOM 691 N N . ASP A 1 93 ? -7.493 7.621 4.788 1.00 94.56 93 ASP A N 1
ATOM 692 C CA . ASP A 1 93 ? -8.482 8.697 4.831 1.00 94.56 93 ASP A CA 1
ATOM 693 C C . ASP A 1 93 ? -9.913 8.151 4.868 1.00 94.56 93 ASP A C 1
ATOM 695 O O . ASP A 1 93 ? -10.725 8.623 5.666 1.00 94.56 93 ASP A O 1
ATOM 699 N N . ALA A 1 94 ? -10.219 7.121 4.076 1.00 94.06 94 ALA A N 1
ATOM 700 C CA . ALA A 1 94 ? -11.516 6.454 4.124 1.00 94.06 94 ALA A CA 1
ATOM 701 C C . ALA A 1 94 ? -11.763 5.789 5.489 1.00 94.06 94 ALA A C 1
ATOM 703 O O . ALA A 1 94 ? -12.826 5.980 6.071 1.00 94.06 94 ALA A O 1
ATOM 704 N N . ALA A 1 95 ? -10.768 5.104 6.056 1.00 93.56 95 ALA A N 1
ATOM 705 C CA . ALA A 1 95 ? -10.867 4.487 7.380 1.00 93.56 95 ALA A CA 1
ATOM 706 C C . ALA A 1 95 ? -11.073 5.531 8.498 1.00 93.56 95 ALA A C 1
ATOM 708 O O . ALA A 1 95 ? -11.790 5.295 9.473 1.00 93.56 95 ALA A O 1
ATOM 709 N N . ARG A 1 96 ? -10.485 6.722 8.342 1.00 93.88 96 ARG A N 1
ATOM 710 C CA . ARG A 1 96 ? -10.717 7.857 9.240 1.00 93.88 96 ARG A CA 1
ATOM 711 C C . ARG A 1 96 ? -12.140 8.395 9.130 1.00 93.88 96 ARG A C 1
ATOM 713 O O . ARG A 1 96 ? -12.741 8.702 10.156 1.00 93.88 96 ARG A O 1
ATOM 720 N N . VAL A 1 97 ? -12.686 8.488 7.917 1.00 94.12 97 VAL A N 1
ATOM 721 C CA . VAL A 1 97 ? -14.091 8.874 7.683 1.00 94.12 97 VAL A CA 1
ATOM 722 C C . VAL A 1 97 ? -15.061 7.821 8.229 1.00 94.12 97 VAL A C 1
ATOM 724 O O . VAL A 1 97 ? -16.077 8.184 8.813 1.00 94.12 97 VAL A O 1
ATOM 727 N N . GLU A 1 98 ? -14.724 6.533 8.121 1.00 93.25 98 GLU A N 1
ATOM 728 C CA . GLU A 1 98 ? -15.465 5.414 8.728 1.00 93.25 98 GLU A CA 1
ATOM 729 C C . GLU A 1 98 ? -15.413 5.429 10.272 1.00 93.25 98 GLU A C 1
ATOM 731 O O . GLU A 1 98 ? -16.160 4.701 10.921 1.00 93.25 98 GLU A O 1
ATOM 736 N N . GLY A 1 99 ? -14.544 6.246 10.882 1.00 93.31 99 GLY A N 1
ATOM 737 C CA . GLY A 1 99 ? -14.394 6.335 12.337 1.00 93.31 99 GLY A CA 1
ATOM 738 C C . GLY A 1 99 ? -13.710 5.117 12.966 1.00 93.31 99 GLY A C 1
ATOM 739 O O . GLY A 1 99 ? -13.804 4.913 14.176 1.00 93.31 99 GLY A O 1
ATOM 740 N N . VAL A 1 100 ? -13.020 4.301 12.162 1.00 94.19 100 VAL A N 1
ATOM 741 C CA . VAL A 1 100 ? -12.404 3.043 12.617 1.00 94.19 100 VAL A CA 1
ATOM 742 C C . VAL A 1 100 ? -10.926 3.181 12.972 1.00 94.19 100 VAL A C 1
ATOM 744 O O . VAL A 1 100 ? -10.357 2.249 13.530 1.00 94.19 100 VAL A O 1
ATOM 747 N N . THR A 1 101 ? -10.294 4.324 12.696 1.00 94.19 101 THR A N 1
ATOM 748 C CA . THR A 1 101 ? -8.868 4.567 12.980 1.00 94.19 101 THR A CA 1
ATOM 749 C C . THR A 1 101 ? -8.624 5.265 14.314 1.00 94.19 101 THR A C 1
ATOM 751 O O . THR A 1 101 ? -9.395 6.135 14.717 1.00 94.19 101 THR A O 1
ATOM 754 N N . THR A 1 102 ? -7.492 4.971 14.953 1.00 93.00 102 THR A N 1
ATOM 755 C CA . THR A 1 102 ? -6.984 5.747 16.098 1.00 93.00 102 THR A CA 1
ATOM 756 C C . THR A 1 102 ? -6.109 6.925 15.636 1.00 93.00 102 THR A C 1
ATOM 758 O O . THR A 1 102 ? -5.763 7.043 14.459 1.00 93.00 102 THR A O 1
ATOM 761 N N . ALA A 1 103 ? -5.662 7.771 16.573 1.00 87.69 103 ALA A N 1
ATOM 762 C CA . ALA A 1 103 ? -4.635 8.784 16.302 1.00 87.69 103 ALA A CA 1
ATOM 763 C C . ALA A 1 103 ? -3.284 8.183 15.845 1.00 87.69 103 ALA A C 1
ATOM 765 O O . ALA A 1 103 ? -2.504 8.860 15.176 1.00 87.69 103 ALA A O 1
ATOM 766 N N . GLY A 1 104 ? -3.020 6.907 16.155 1.00 85.75 104 GLY A N 1
ATOM 767 C CA . GLY A 1 104 ? -1.831 6.169 15.721 1.00 85.75 104 GLY A CA 1
ATOM 768 C C . GLY A 1 104 ? -1.765 5.924 14.210 1.00 85.75 104 GLY A C 1
ATOM 769 O O . GLY A 1 104 ? -0.682 5.669 13.684 1.00 85.75 104 GLY A O 1
ATOM 770 N N . ALA A 1 105 ? -2.878 6.084 13.484 1.00 87.88 105 ALA A N 1
ATOM 771 C CA . ALA A 1 105 ? -2.927 5.914 12.032 1.00 87.88 105 ALA A CA 1
ATOM 772 C C . ALA A 1 105 ? -1.962 6.841 11.274 1.00 87.88 105 ALA A C 1
ATOM 774 O O . ALA A 1 105 ? -1.346 6.420 10.296 1.00 87.88 105 ALA A O 1
ATOM 775 N N . ALA A 1 106 ? -1.766 8.072 11.758 1.00 86.62 106 ALA A N 1
ATOM 776 C CA . ALA A 1 106 ? -0.832 9.018 11.148 1.00 86.62 106 ALA A CA 1
ATOM 777 C C . ALA A 1 106 ? 0.632 8.548 11.245 1.00 86.62 106 ALA A C 1
ATOM 779 O O . ALA A 1 106 ? 1.417 8.785 10.333 1.00 86.62 106 ALA A O 1
ATOM 780 N N . ALA A 1 107 ? 0.998 7.855 12.328 1.00 87.62 107 ALA A N 1
ATOM 781 C CA . ALA A 1 107 ? 2.337 7.293 12.502 1.00 87.62 107 ALA A CA 1
ATOM 782 C C . ALA A 1 107 ? 2.531 5.977 11.726 1.00 87.62 107 ALA A C 1
ATOM 784 O O . ALA A 1 107 ? 3.657 5.638 11.363 1.00 87.62 107 ALA A O 1
ATOM 785 N N . ALA A 1 108 ? 1.447 5.243 11.457 1.00 88.44 108 ALA A N 1
ATOM 786 C CA . ALA A 1 108 ? 1.479 3.988 10.709 1.00 88.44 108 ALA A CA 1
ATOM 787 C C . ALA A 1 108 ? 1.599 4.190 9.187 1.00 88.44 108 ALA A C 1
ATOM 789 O O . ALA A 1 108 ? 2.196 3.351 8.517 1.00 88.44 108 ALA A O 1
ATOM 790 N N . GLU A 1 109 ? 1.081 5.296 8.640 1.00 90.69 109 GLU A N 1
ATOM 791 C CA . GLU A 1 109 ? 1.128 5.615 7.201 1.00 90.69 109 GLU A CA 1
ATOM 792 C C . GLU A 1 109 ? 2.516 5.432 6.559 1.00 90.69 109 GLU A C 1
ATOM 794 O O . GLU A 1 109 ? 2.616 4.647 5.612 1.00 90.69 109 GLU A O 1
ATOM 799 N N . PRO A 1 110 ? 3.607 6.043 7.064 1.00 89.88 110 PRO A N 1
ATOM 800 C CA . PRO A 1 110 ? 4.921 5.883 6.446 1.00 89.88 110 PRO A CA 1
ATOM 801 C C . PRO A 1 110 ? 5.449 4.444 6.530 1.00 89.88 110 PRO A C 1
ATOM 803 O O . PRO A 1 110 ? 6.167 4.006 5.631 1.00 89.88 110 PRO A O 1
ATOM 806 N N . VAL A 1 111 ? 5.083 3.694 7.576 1.00 88.75 111 VAL A N 1
ATOM 807 C CA . VAL A 1 111 ? 5.479 2.287 7.749 1.00 88.75 111 VAL A CA 1
ATOM 808 C C . VAL A 1 111 ? 4.785 1.408 6.710 1.00 88.75 111 VAL A C 1
ATOM 810 O O . VAL A 1 111 ? 5.442 0.626 6.026 1.00 88.75 111 VAL A O 1
ATOM 813 N N . ILE A 1 112 ? 3.471 1.580 6.541 1.00 90.19 112 ILE A N 1
ATOM 814 C CA . ILE A 1 112 ? 2.664 0.831 5.568 1.00 90.19 112 ILE A CA 1
ATOM 815 C C . ILE A 1 112 ? 3.124 1.160 4.142 1.00 90.19 112 ILE A C 1
ATOM 817 O O . ILE A 1 112 ? 3.340 0.260 3.330 1.00 90.19 112 ILE A O 1
ATOM 821 N N . THR A 1 113 ? 3.364 2.441 3.848 1.00 90.62 113 THR A N 1
ATOM 822 C CA . THR A 1 113 ? 3.886 2.885 2.550 1.00 90.62 113 THR A CA 1
ATOM 823 C C . THR A 1 113 ? 5.252 2.254 2.235 1.00 90.62 113 THR A C 1
ATOM 825 O O . THR A 1 113 ? 5.497 1.866 1.092 1.00 90.62 113 THR A O 1
ATOM 828 N N . ALA A 1 114 ? 6.134 2.097 3.228 1.00 86.56 114 ALA A N 1
ATOM 829 C CA . ALA A 1 114 ? 7.471 1.531 3.041 1.00 86.56 114 ALA A CA 1
ATOM 830 C C . ALA A 1 114 ? 7.514 -0.008 2.975 1.00 86.56 114 ALA A C 1
ATOM 832 O O . ALA A 1 114 ? 8.500 -0.566 2.497 1.00 86.56 114 ALA A O 1
ATOM 833 N N . MET A 1 115 ? 6.475 -0.708 3.431 1.00 83.81 115 MET A N 1
ATOM 834 C CA . MET A 1 115 ? 6.489 -2.167 3.584 1.00 83.81 115 MET A CA 1
ATOM 835 C C . MET A 1 115 ? 6.845 -2.948 2.297 1.00 83.81 115 MET A C 1
ATOM 837 O O . MET A 1 115 ? 7.725 -3.808 2.373 1.00 83.81 115 MET A O 1
ATOM 841 N N . PRO A 1 116 ? 6.291 -2.644 1.103 1.00 78.69 116 PRO A N 1
ATOM 842 C CA . PRO A 1 116 ? 6.675 -3.344 -0.129 1.00 78.69 116 PRO A CA 1
ATOM 843 C C . PRO A 1 116 ? 8.138 -3.098 -0.515 1.00 78.69 116 PRO A C 1
ATOM 845 O O . PRO A 1 116 ? 8.811 -3.981 -1.041 1.00 78.69 116 PRO A O 1
ATOM 848 N N . LEU A 1 117 ? 8.658 -1.903 -0.211 1.00 77.62 117 LEU A N 1
ATOM 849 C CA . LEU A 1 117 ? 10.038 -1.529 -0.506 1.00 77.62 117 LEU A CA 1
ATOM 850 C C . LEU A 1 117 ? 11.037 -2.319 0.346 1.00 77.62 117 LEU A C 1
ATOM 852 O O . LEU A 1 117 ? 12.120 -2.639 -0.137 1.00 77.62 117 LEU A O 1
ATOM 856 N N . LEU A 1 118 ? 10.682 -2.660 1.588 1.00 72.69 118 LEU A N 1
ATOM 857 C CA . LEU A 1 118 ? 11.540 -3.471 2.454 1.00 72.69 118 LEU A CA 1
ATOM 858 C C . LEU A 1 118 ? 11.795 -4.853 1.844 1.00 72.69 118 LEU A C 1
ATOM 860 O O . LEU A 1 118 ? 12.947 -5.274 1.785 1.00 72.69 118 LEU A O 1
ATOM 864 N N . GLY A 1 119 ? 10.756 -5.515 1.325 1.00 70.06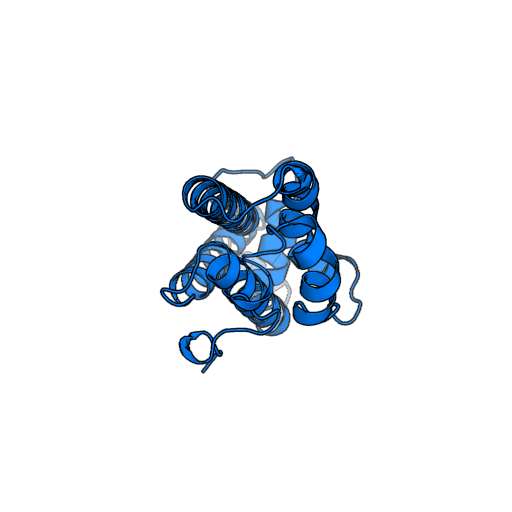 119 GLY A N 1
ATOM 865 C CA . GLY A 1 119 ? 10.907 -6.799 0.630 1.00 70.06 119 GLY A CA 1
ATOM 866 C C . GLY A 1 119 ? 11.730 -6.684 -0.657 1.00 70.06 119 GLY A C 1
ATOM 867 O O . GLY A 1 119 ? 12.557 -7.540 -0.949 1.00 70.06 119 GLY A O 1
ATOM 868 N N . VAL A 1 120 ? 11.560 -5.586 -1.399 1.00 74.62 120 VAL A N 1
ATOM 869 C CA . VAL A 1 120 ? 12.321 -5.315 -2.629 1.00 74.62 120 VAL A CA 1
ATOM 870 C C . VAL A 1 120 ? 13.810 -5.062 -2.357 1.00 74.62 120 VAL A C 1
ATOM 872 O O . VAL A 1 120 ? 14.649 -5.562 -3.103 1.00 74.62 120 VAL A O 1
ATOM 875 N N . LEU A 1 121 ? 14.148 -4.265 -1.337 1.00 70.19 121 LEU A N 1
ATOM 876 C CA . LEU A 1 121 ? 15.520 -3.800 -1.089 1.00 70.19 121 LEU A CA 1
ATOM 877 C C . LEU A 1 121 ? 16.367 -4.761 -0.261 1.00 70.19 121 LEU A C 1
ATOM 879 O O . LEU A 1 121 ? 17.584 -4.780 -0.428 1.00 70.19 121 LEU A O 1
ATOM 883 N N . ALA A 1 122 ? 15.759 -5.491 0.671 1.00 65.62 122 ALA A N 1
ATOM 884 C CA . ALA A 1 122 ? 16.524 -6.291 1.618 1.00 65.62 122 ALA A CA 1
ATOM 885 C C . ALA A 1 122 ? 16.927 -7.668 1.065 1.00 65.62 122 ALA A C 1
ATOM 887 O O . ALA A 1 122 ? 17.730 -8.332 1.709 1.00 65.62 122 ALA A O 1
ATOM 888 N N . ASP A 1 123 ? 16.385 -8.097 -0.086 1.00 63.94 123 ASP A N 1
ATOM 889 C CA . ASP A 1 123 ? 16.563 -9.450 -0.663 1.00 63.94 123 ASP A CA 1
ATOM 890 C C . ASP A 1 123 ? 16.360 -10.588 0.363 1.00 63.94 123 ASP A C 1
ATOM 892 O O . ASP A 1 123 ? 16.816 -11.719 0.211 1.00 63.94 123 ASP A O 1
ATOM 896 N N . VAL A 1 124 ? 15.667 -10.268 1.455 1.00 58.94 124 VAL A N 1
ATOM 897 C CA . VAL A 1 124 ? 15.195 -11.207 2.462 1.00 58.94 124 VAL A CA 1
ATOM 898 C C . VAL A 1 124 ? 13.854 -11.751 1.988 1.00 58.94 124 VAL A C 1
ATOM 900 O O . VAL A 1 124 ? 13.145 -11.048 1.258 1.00 58.94 124 VAL A O 1
ATOM 903 N N . PRO A 1 125 ? 13.454 -12.960 2.426 1.00 57.94 125 PRO A N 1
ATOM 904 C CA . PRO A 1 125 ? 12.070 -13.385 2.284 1.00 57.94 125 PRO A CA 1
ATOM 905 C C . PRO A 1 125 ? 11.195 -12.251 2.810 1.00 57.94 125 PRO A C 1
ATOM 907 O O . PRO A 1 125 ? 11.389 -11.814 3.951 1.00 57.94 125 PRO A O 1
ATOM 910 N N . ALA A 1 126 ? 10.316 -11.710 1.964 1.00 60.06 126 ALA A N 1
ATOM 911 C CA . ALA A 1 126 ? 9.436 -10.638 2.387 1.00 60.06 126 ALA A CA 1
ATOM 912 C C . ALA A 1 126 ? 8.709 -11.138 3.638 1.00 60.06 126 ALA A C 1
ATOM 914 O O . ALA A 1 126 ? 8.100 -12.207 3.625 1.00 60.06 126 ALA A O 1
ATOM 915 N N . VAL A 1 127 ? 8.845 -10.422 4.757 1.00 64.00 127 VAL A N 1
ATOM 916 C CA . VAL A 1 127 ? 8.065 -10.752 5.949 1.00 64.00 127 VAL A CA 1
ATOM 917 C C . VAL A 1 127 ? 6.607 -10.738 5.513 1.00 64.00 127 VAL A C 1
ATOM 919 O O . VAL A 1 127 ? 6.131 -9.718 5.011 1.00 64.00 127 VAL A O 1
ATOM 922 N N . GLU A 1 128 ? 5.938 -11.881 5.674 1.00 79.75 128 GLU A N 1
ATOM 923 C CA . GLU A 1 128 ? 4.577 -12.093 5.196 1.00 79.75 128 GLU A CA 1
ATOM 924 C C . GLU A 1 128 ? 3.693 -10.917 5.644 1.00 79.75 128 GLU A C 1
ATOM 926 O O . GLU A 1 128 ? 3.692 -10.600 6.844 1.00 79.75 128 GLU A O 1
ATOM 931 N N . PRO A 1 129 ? 2.945 -10.252 4.742 1.00 84.94 129 PRO A N 1
ATOM 932 C CA . PRO A 1 129 ? 2.187 -9.052 5.096 1.00 84.94 129 PRO A CA 1
ATOM 933 C C . PRO A 1 129 ? 1.252 -9.264 6.293 1.00 84.94 129 PRO A C 1
ATOM 935 O O . PRO A 1 129 ? 1.071 -8.359 7.105 1.00 84.94 129 PRO A O 1
ATOM 938 N N . ALA A 1 130 ? 0.736 -10.483 6.485 1.00 89.00 130 ALA A N 1
ATOM 939 C CA . ALA A 1 130 ? -0.064 -10.840 7.656 1.00 89.00 130 ALA A CA 1
ATOM 940 C C . ALA A 1 130 ? 0.673 -10.614 8.989 1.00 89.00 130 ALA A C 1
ATOM 942 O O . ALA A 1 130 ? 0.065 -10.187 9.971 1.00 89.00 130 ALA A O 1
ATOM 943 N N . THR A 1 131 ? 1.981 -10.869 9.041 1.00 88.94 131 THR A N 1
ATOM 944 C CA . THR A 1 131 ? 2.799 -10.662 10.243 1.00 88.94 131 THR A CA 1
ATOM 945 C C . THR A 1 131 ? 2.938 -9.176 10.567 1.00 88.94 131 THR A C 1
ATOM 947 O O . THR A 1 131 ? 2.749 -8.789 11.720 1.00 88.94 131 THR A O 1
ATOM 950 N N . TRP A 1 132 ? 3.176 -8.330 9.561 1.00 88.38 132 TRP A N 1
ATOM 951 C CA . TRP A 1 132 ? 3.176 -6.873 9.736 1.00 88.38 132 TRP A CA 1
ATOM 952 C C . TRP A 1 132 ? 1.821 -6.362 10.214 1.00 88.38 132 TRP A C 1
ATOM 954 O O . TRP A 1 132 ? 1.746 -5.599 11.179 1.00 88.38 132 TRP A O 1
ATOM 964 N N . TRP A 1 133 ? 0.738 -6.828 9.594 1.00 92.44 133 TRP A N 1
ATOM 965 C CA . TRP A 1 133 ? -0.609 -6.392 9.942 1.00 92.44 133 TRP A CA 1
ATOM 966 C C . TRP A 1 133 ? -1.007 -6.755 11.371 1.00 92.44 133 TRP A C 1
ATOM 968 O O . TRP A 1 133 ? -1.630 -5.936 12.040 1.00 92.44 133 TRP A O 1
ATOM 978 N N . ARG A 1 134 ? -0.575 -7.906 11.900 1.00 92.94 134 ARG A N 1
ATOM 979 C CA . ARG A 1 134 ? -0.785 -8.250 13.321 1.00 92.94 134 ARG A CA 1
ATOM 980 C C . ARG A 1 134 ? -0.136 -7.249 14.285 1.00 92.94 134 ARG A C 1
ATOM 982 O O . ARG A 1 134 ? -0.670 -7.037 15.369 1.00 92.94 134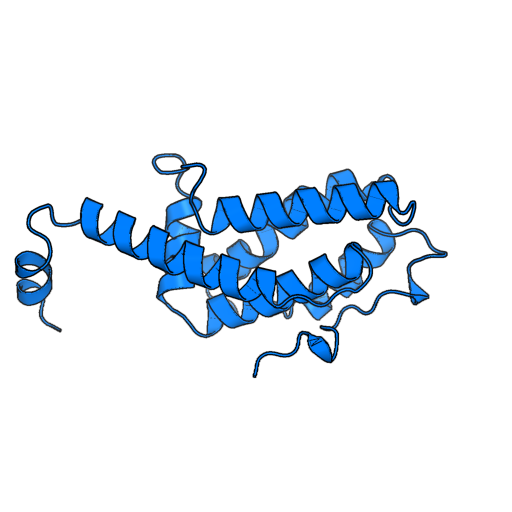 ARG A O 1
ATOM 989 N N . LEU A 1 135 ? 0.987 -6.636 13.903 1.00 90.31 135 LEU A N 1
ATOM 990 C CA . LEU A 1 135 ? 1.685 -5.632 14.717 1.00 90.31 135 LEU A CA 1
ATOM 991 C C . LEU A 1 135 ? 1.086 -4.229 14.551 1.00 90.31 135 LEU A C 1
ATOM 993 O O . LEU A 1 135 ? 1.022 -3.465 15.512 1.00 90.31 135 LEU A O 1
ATOM 997 N N . ILE A 1 136 ? 0.647 -3.889 13.338 1.00 91.56 136 ILE A N 1
ATOM 998 C CA . ILE A 1 136 ? 0.151 -2.552 12.992 1.00 91.56 136 ILE A CA 1
ATOM 999 C C . ILE 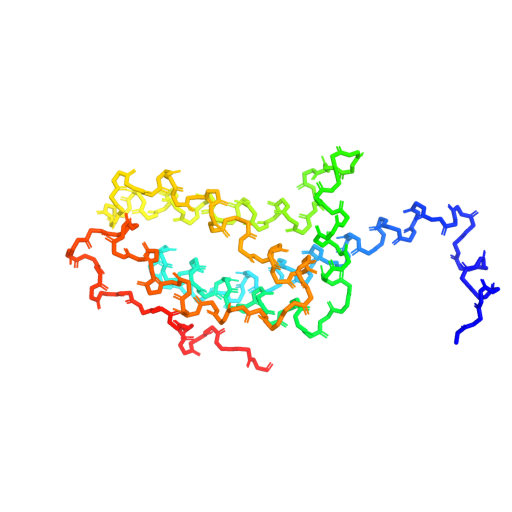A 1 136 ? -1.306 -2.362 13.430 1.00 91.56 136 ILE A C 1
ATOM 1001 O O . ILE A 1 136 ? -1.648 -1.306 13.963 1.00 91.56 136 ILE A O 1
ATOM 1005 N N . LEU A 1 137 ? -2.166 -3.370 13.236 1.00 93.75 137 LEU A N 1
ATOM 1006 C CA . LEU A 1 137 ? -3.612 -3.252 13.450 1.00 93.75 137 LEU A CA 1
ATOM 1007 C C . LEU A 1 137 ? -4.000 -2.729 14.840 1.00 93.75 137 LEU A C 1
ATOM 1009 O O . LEU A 1 137 ? -4.774 -1.775 14.884 1.00 93.75 137 LEU A O 1
ATOM 1013 N N . PRO A 1 138 ? -3.449 -3.240 15.960 1.00 91.94 138 PRO A N 1
ATOM 1014 C CA . PRO A 1 138 ? -3.824 -2.763 17.293 1.00 91.94 138 PRO A CA 1
ATOM 1015 C C . PRO A 1 138 ? -3.555 -1.270 17.525 1.00 91.94 138 PRO A C 1
ATOM 1017 O O . PRO A 1 138 ? -4.209 -0.656 18.361 1.00 91.94 138 PRO A O 1
ATOM 1020 N N . GLN A 1 139 ? -2.601 -0.689 16.791 1.00 90.69 139 GLN A N 1
ATOM 1021 C CA . GLN A 1 139 ? -2.270 0.736 16.865 1.00 90.69 139 GLN A CA 1
ATOM 1022 C C . GLN A 1 139 ? -3.002 1.560 15.805 1.00 90.69 139 GLN A C 1
ATOM 1024 O O . GLN A 1 139 ? -3.167 2.768 15.962 1.00 90.69 139 GLN A O 1
ATOM 1029 N N . LEU A 1 140 ? -3.437 0.924 14.718 1.00 92.56 140 LEU A N 1
ATOM 1030 C CA . LEU A 1 140 ? -4.089 1.578 13.593 1.00 92.56 140 LEU A CA 1
ATOM 1031 C C . LEU A 1 140 ? -5.593 1.751 13.813 1.00 92.56 140 LEU A C 1
ATOM 1033 O O . LEU A 1 140 ? -6.123 2.825 13.526 1.00 92.56 140 LEU A O 1
ATOM 1037 N N . VAL A 1 141 ? -6.276 0.717 14.312 1.00 94.75 141 VAL A N 1
ATOM 1038 C CA . VAL A 1 141 ? -7.742 0.689 14.418 1.00 94.75 141 VAL A CA 1
ATOM 1039 C C . VAL A 1 141 ? -8.238 0.779 15.854 1.00 94.75 141 VAL A C 1
ATOM 1041 O O . VAL A 1 141 ? -7.545 0.409 16.800 1.00 94.75 141 VAL A O 1
ATOM 1044 N N . THR A 1 142 ? -9.453 1.291 16.034 1.00 93.94 142 THR A N 1
ATOM 1045 C CA . THR A 1 142 ? -10.100 1.334 17.346 1.00 93.94 142 THR A CA 1
ATOM 1046 C C . THR A 1 142 ? -10.334 -0.081 17.874 1.00 93.94 142 THR A C 1
ATOM 1048 O O . THR A 1 142 ? -10.544 -1.026 17.110 1.00 93.94 142 THR A O 1
ATOM 1051 N N . ALA A 1 143 ? -10.361 -0.236 19.200 1.00 92.00 143 ALA A N 1
ATOM 1052 C CA . ALA A 1 143 ? -10.603 -1.536 19.830 1.00 92.00 143 ALA A CA 1
ATOM 1053 C C . ALA A 1 143 ? -11.938 -2.175 19.393 1.00 92.00 143 ALA A C 1
ATOM 1055 O O . ALA A 1 143 ? -12.032 -3.395 19.304 1.00 92.00 143 ALA A O 1
ATOM 1056 N N . ALA A 1 144 ? -12.950 -1.356 19.080 1.00 91.81 144 ALA A N 1
ATOM 1057 C CA . ALA A 1 144 ? -14.242 -1.817 18.576 1.00 91.81 144 ALA A CA 1
ATOM 1058 C C . ALA A 1 144 ? -14.183 -2.307 17.118 1.00 91.81 144 ALA A C 1
ATOM 1060 O O . ALA A 1 144 ? -14.924 -3.215 16.754 1.00 91.81 144 ALA A O 1
ATOM 1061 N N . ALA A 1 145 ? -13.308 -1.727 16.290 1.00 91.94 145 ALA A N 1
ATOM 1062 C CA . ALA A 1 145 ? -13.152 -2.104 14.887 1.00 91.94 145 ALA A CA 1
ATOM 1063 C C . ALA A 1 145 ? -12.198 -3.292 14.687 1.00 91.94 145 ALA A C 1
ATOM 1065 O O . ALA A 1 145 ? -12.334 -4.021 13.707 1.00 91.94 145 ALA A O 1
ATOM 1066 N N . LEU A 1 146 ? -11.262 -3.527 15.613 1.00 91.25 146 LEU A N 1
ATOM 1067 C CA . LEU A 1 146 ? -10.257 -4.591 15.509 1.00 91.25 146 LEU A CA 1
ATOM 1068 C C . LEU A 1 146 ? -10.829 -5.993 15.199 1.00 91.25 146 LEU A C 1
ATOM 1070 O O . LEU A 1 146 ? -10.264 -6.657 14.334 1.00 91.25 146 LEU A O 1
ATOM 1074 N N . PRO A 1 147 ? -11.949 -6.452 15.798 1.00 91.69 147 PRO A N 1
ATOM 1075 C CA . PRO A 1 147 ? -12.520 -7.768 15.490 1.00 91.69 147 PRO A CA 1
ATOM 1076 C C . PRO A 1 147 ? -13.128 -7.881 14.085 1.00 91.69 147 PRO A C 1
ATOM 1078 O O . PRO A 1 147 ? -13.416 -8.984 13.633 1.00 91.69 147 PRO A O 1
ATOM 1081 N N . THR A 1 148 ? -13.366 -6.754 13.408 1.00 90.00 148 THR A N 1
ATOM 1082 C CA . THR A 1 148 ? -14.005 -6.701 12.080 1.00 90.00 148 THR A CA 1
ATOM 1083 C C . THR A 1 148 ? -13.003 -6.762 10.927 1.00 90.00 148 THR A C 1
ATOM 1085 O O . THR A 1 148 ? -13.403 -6.773 9.766 1.00 90.00 148 THR A O 1
ATOM 1088 N N . VAL A 1 149 ? -11.705 -6.786 11.240 1.00 90.69 149 VAL A N 1
ATOM 1089 C CA . VAL A 1 149 ? -10.610 -6.759 10.270 1.00 90.69 149 VAL A CA 1
ATOM 1090 C C . VAL A 1 149 ? -9.737 -7.992 10.466 1.00 90.69 149 VAL A C 1
ATOM 1092 O O . VAL A 1 149 ? -9.393 -8.350 11.592 1.00 90.69 149 VAL A O 1
ATOM 1095 N N . THR A 1 150 ? -9.335 -8.628 9.368 1.00 91.81 150 THR A N 1
ATOM 1096 C CA . THR A 1 150 ? -8.447 -9.794 9.401 1.00 91.81 150 THR A CA 1
ATOM 1097 C C . THR A 1 150 ? -7.095 -9.456 8.782 1.00 91.81 150 THR A C 1
ATOM 1099 O O . THR A 1 150 ? -7.070 -8.872 7.706 1.00 91.81 150 THR A O 1
ATOM 1102 N N . PRO A 1 151 ? -5.955 -9.848 9.385 1.00 92.00 151 PRO A N 1
ATOM 1103 C CA . PRO A 1 151 ? -4.622 -9.528 8.852 1.00 92.00 151 PRO A CA 1
ATOM 1104 C C . PRO A 1 151 ? -4.282 -10.264 7.541 1.00 92.00 151 PRO A C 1
ATOM 1106 O O . PRO A 1 151 ? -3.259 -9.987 6.915 1.00 92.00 151 PRO A O 1
ATOM 1109 N N . THR A 1 152 ? -5.105 -11.230 7.144 1.00 90.00 152 THR A N 1
ATOM 1110 C CA . THR A 1 152 ? -5.008 -12.008 5.904 1.00 90.00 152 THR A CA 1
ATOM 1111 C C . THR A 1 152 ? -5.877 -11.391 4.808 1.00 90.00 152 THR A C 1
ATOM 1113 O O . THR A 1 152 ? -6.818 -10.663 5.136 1.00 90.00 152 THR A O 1
ATOM 1116 N N . PRO A 1 153 ? -5.596 -11.678 3.523 1.00 85.50 153 PRO A N 1
ATOM 1117 C CA . PRO A 1 153 ? -6.433 -11.186 2.442 1.00 85.50 153 PRO A CA 1
ATOM 1118 C C . PRO A 1 153 ? -7.855 -11.744 2.561 1.00 85.50 153 PRO A C 1
ATOM 1120 O O . PRO A 1 153 ? -8.054 -12.893 2.970 1.00 85.50 153 PRO A O 1
ATOM 1123 N N . SER A 1 154 ? -8.838 -10.930 2.189 1.00 84.56 154 SER A N 1
ATOM 1124 C CA . SER A 1 154 ? -10.222 -11.373 2.017 1.00 84.56 154 SER A CA 1
ATOM 1125 C C . SER A 1 154 ? -10.288 -12.491 0.969 1.00 84.56 154 SER A C 1
ATOM 1127 O O . SER A 1 154 ? -9.513 -12.492 0.014 1.00 84.56 154 SER A O 1
ATOM 1129 N N . VAL A 1 155 ? -11.244 -13.417 1.097 1.00 68.56 155 VAL A N 1
ATOM 1130 C CA . VAL A 1 155 ? -11.428 -14.525 0.133 1.00 68.56 155 VAL A CA 1
ATOM 1131 C C . VAL A 1 155 ? -11.606 -14.009 -1.304 1.00 68.56 155 VAL A C 1
ATOM 1133 O O . VAL A 1 155 ? -11.062 -14.596 -2.233 1.00 68.56 155 VAL A O 1
ATOM 1136 N N . ASP A 1 156 ? -12.263 -12.858 -1.473 1.00 62.72 156 ASP A N 1
ATOM 1137 C CA . ASP A 1 156 ? -12.468 -12.203 -2.775 1.00 62.72 156 ASP A CA 1
ATOM 1138 C C . ASP A 1 156 ? -11.209 -11.515 -3.343 1.00 62.72 156 ASP A C 1
ATOM 1140 O O . ASP A 1 156 ? -11.206 -11.095 -4.497 1.00 62.72 156 ASP A O 1
ATOM 1144 N N . ALA A 1 157 ? -10.147 -11.375 -2.543 1.00 57.50 157 ALA A N 1
ATOM 1145 C CA . ALA A 1 157 ? -8.894 -10.713 -2.910 1.00 57.50 157 ALA A CA 1
ATOM 1146 C C . ALA A 1 157 ? -7.730 -11.694 -3.148 1.00 57.50 157 ALA A C 1
ATOM 1148 O O . ALA A 1 157 ? -6.613 -11.255 -3.437 1.00 57.50 157 ALA A O 1
ATOM 1149 N N . ALA A 1 158 ? -7.955 -13.007 -3.013 1.00 46.44 158 ALA A N 1
ATOM 1150 C CA . ALA A 1 158 ? -6.921 -14.006 -3.257 1.00 46.44 158 ALA A CA 1
ATOM 1151 C C . ALA A 1 158 ? -6.463 -13.965 -4.731 1.00 46.44 158 ALA A C 1
ATOM 1153 O O . ALA A 1 158 ? -7.305 -13.877 -5.630 1.00 46.44 158 ALA A O 1
ATOM 1154 N N . PRO A 1 159 ? -5.147 -14.015 -5.008 1.00 47.00 159 PRO A N 1
ATOM 1155 C CA . PRO A 1 159 ? -4.659 -14.070 -6.378 1.00 47.00 159 PRO A CA 1
ATOM 1156 C C . PRO A 1 159 ? -5.099 -15.395 -7.016 1.00 47.00 159 PRO A C 1
ATOM 1158 O O . PRO A 1 159 ? -4.890 -16.462 -6.437 1.00 47.00 159 PRO A O 1
ATOM 1161 N N . GLY A 1 160 ? -5.749 -15.300 -8.178 1.00 44.25 160 GLY A N 1
ATOM 1162 C CA . GLY A 1 160 ? -5.980 -16.434 -9.077 1.00 44.25 160 GLY A CA 1
ATOM 1163 C C . GLY A 1 160 ? -4.734 -16.796 -9.869 1.00 44.25 160 GLY A C 1
ATOM 1164 O O . GLY A 1 160 ? -3.857 -15.913 -10.014 1.00 44.25 160 GLY A O 1
#

Radius of gyration: 17.07 Å; chains: 1; bounding box: 40×28×51 Å

Sequence (160 aa):
MSKGALYFHFPEGKRTLADAVEALALDEVRGALRRTGAGSAVQRLIDGSHALAAAVEGEVVVRAGFVLGCDRARRGPATAYAAWRDFVRHALDAARVEGVTTAGAAAAEPVITAMPLLGVLADVPAVEPATWWRLILPQLVTAAALPTVTPTPSVDAAPG

Foldseek 3Di:
DDPVVQCVVDVVRPPVVLVVLQQVLLVQLVVLLVQADPDQLVLSLLLSLQSLLVCCVPDPSNLSQLVQCVPPVRVDCRGSLNVNLVSLVVSLVRCVVVVFFDPLQVVCSVVSSCLSVCCSPVVPNRPRQLVVCVVCVVRTTDPVCSVVHHSHHDPSSDDD

Secondary structure (DSSP, 8-state):
--HHHHHHH-TTTTHHHHHHHHHHHHHHHHHHHHTS-SS-HHHHHHHHHHHHHHHHHH-HHHHHHHHHHH-TTT--TTSHHHHHHHHHHHHHHHHHHTT-B-TTHHHHHHHHHHHHHHHHHH-SPPPPHHHHHHHHHHHHB-TTTGGG--SSPPGGGS--

InterPro domains:
  IPR036271 Tetracyclin repressor-like, C-terminal domain superfamily [SSF48498] (40-153)

pLDDT: mean 82.26, std 13.81, range [44.25, 94.75]

Organism: NCBI:txid571190